Protein AF-A0A2V9YA46-F1 (afdb_monomer_lite)

Secondary structure (DSSP, 8-state):
------TTHHHHHHHHHHHHHTPPP----PPPP-----GGGG-----EEEEBTTSSEEEE-SPEEEEE-TTS-EEEEEESBTTS-SEEEBP-

pLDDT: mean 74.35, std 17.45, range [37.41, 95.0]

Sequence (92 aa):
RTVGASEQETMKVLTLALLFSLNVGTLTPQKPLRQPTSQLSKRSKGGRWYFAASGHAVYCYGPVMTVPGANGELQKVATFCRDGSAVVPLKD

Foldseek 3Di:
DDDDDDPPVVVVVVVVVVVVVPPDPPPDPDDPDPQPPDVPVPDPPDWDWFQFPVGDIWTARADWDWDQDPVRDTWIWGAHIPVSDRITTGDD

Structure (mmCIF, N/CA/C/O backbone):
data_AF-A0A2V9YA46-F1
#
_entry.id   AF-A0A2V9YA46-F1
#
loop_
_atom_site.group_PDB
_atom_site.id
_atom_site.type_symbol
_atom_site.label_atom_id
_atom_site.label_alt_id
_atom_site.label_comp_id
_atom_site.label_asym_id
_atom_site.label_entity_id
_atom_site.label_seq_id
_atom_site.pdbx_PDB_ins_code
_atom_site.Cartn_x
_atom_site.Cartn_y
_atom_site.Cartn_z
_atom_site.occupancy
_atom_site.B_iso_or_equiv
_atom_site.auth_seq_id
_atom_site.auth_comp_id
_atom_site.auth_asym_id
_atom_site.auth_atom_id
_atom_site.pdbx_PDB_model_num
ATOM 1 N N . ARG A 1 1 ? -1.443 -16.408 -77.234 1.00 38.19 1 ARG A N 1
ATOM 2 C CA . ARG A 1 1 ? -0.472 -17.379 -76.677 1.00 38.19 1 ARG A CA 1
ATOM 3 C C . ARG A 1 1 ? -0.851 -17.632 -75.230 1.00 38.19 1 ARG A C 1
ATOM 5 O O . ARG A 1 1 ? -0.645 -16.767 -74.396 1.00 38.19 1 ARG A O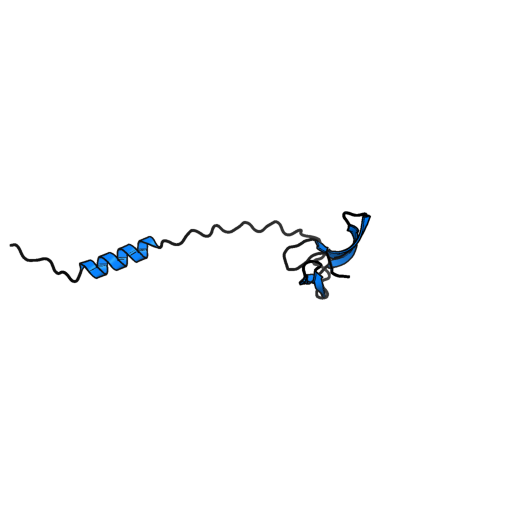 1
ATOM 12 N N . THR A 1 2 ? -1.476 -18.772 -74.978 1.00 51.78 2 THR A N 1
ATOM 13 C CA . THR A 1 2 ? -1.563 -19.421 -73.668 1.00 51.78 2 THR A CA 1
ATOM 14 C C . THR A 1 2 ? -0.193 -19.993 -73.319 1.00 51.78 2 THR A C 1
ATOM 16 O O . THR A 1 2 ? 0.332 -20.695 -74.171 1.00 51.78 2 THR A O 1
ATOM 19 N N . VAL A 1 3 ? 0.356 -19.686 -72.142 1.00 47.41 3 VAL A N 1
ATOM 20 C CA . VAL A 1 3 ? 1.234 -20.487 -71.245 1.00 47.41 3 VAL A CA 1
ATOM 21 C C . VAL A 1 3 ? 1.500 -19.532 -70.067 1.00 47.41 3 VAL A C 1
ATOM 23 O O . VAL A 1 3 ? 1.869 -18.392 -70.310 1.00 47.41 3 VAL A O 1
ATOM 26 N N . GLY A 1 4 ? 1.324 -19.831 -68.789 1.00 37.41 4 GLY A N 1
ATOM 27 C CA . GLY A 1 4 ? 1.053 -21.057 -68.056 1.00 37.41 4 GLY A CA 1
ATOM 28 C C . GLY A 1 4 ? 1.340 -20.704 -66.593 1.00 37.41 4 GLY A C 1
ATOM 29 O O . GLY A 1 4 ? 2.322 -20.017 -66.312 1.00 37.41 4 GLY A O 1
ATOM 30 N N . ALA A 1 5 ? 0.438 -21.077 -65.691 1.00 50.12 5 ALA A N 1
ATOM 31 C CA . ALA A 1 5 ? 0.578 -20.845 -64.261 1.00 50.12 5 ALA A CA 1
ATOM 32 C C . ALA A 1 5 ? 1.897 -21.449 -63.745 1.00 50.12 5 ALA A C 1
ATOM 34 O O . ALA A 1 5 ? 2.162 -22.630 -63.963 1.00 50.12 5 ALA A O 1
ATOM 35 N N . SER A 1 6 ? 2.714 -20.637 -63.070 1.00 47.03 6 SER A N 1
ATOM 36 C CA . SER A 1 6 ? 3.866 -21.107 -62.299 1.00 47.03 6 SER A CA 1
ATOM 37 C C . SER A 1 6 ? 3.446 -21.204 -60.834 1.00 47.03 6 SER A C 1
ATOM 39 O O . SER A 1 6 ? 3.333 -20.207 -60.123 1.00 47.03 6 SER A O 1
ATOM 41 N N . GLU A 1 7 ? 3.177 -22.431 -60.401 1.00 54.25 7 GLU A N 1
ATOM 42 C CA . GLU A 1 7 ? 2.619 -22.823 -59.098 1.00 54.25 7 GLU A CA 1
ATOM 43 C C . GLU A 1 7 ? 3.545 -22.540 -57.889 1.00 54.25 7 GLU A C 1
ATOM 45 O O . GLU A 1 7 ? 3.226 -22.879 -56.754 1.00 54.25 7 GLU A O 1
ATOM 50 N N . GLN A 1 8 ? 4.694 -21.886 -58.095 1.00 48.66 8 GLN A N 1
ATOM 51 C CA . GLN A 1 8 ? 5.628 -21.512 -57.023 1.00 48.66 8 GLN A CA 1
ATOM 52 C C . GLN A 1 8 ? 5.524 -20.056 -56.556 1.00 48.66 8 GLN A C 1
ATOM 54 O O . GLN A 1 8 ? 6.051 -19.711 -55.494 1.00 48.66 8 GLN A O 1
ATOM 59 N N . GLU A 1 9 ? 4.870 -19.185 -57.323 1.00 52.50 9 GLU A N 1
ATOM 60 C CA . GLU A 1 9 ? 4.756 -17.765 -56.972 1.00 52.50 9 GLU A CA 1
ATOM 61 C C . GLU A 1 9 ? 3.651 -17.530 -55.927 1.00 52.50 9 GLU A C 1
ATOM 63 O O . GLU A 1 9 ? 3.775 -16.694 -55.031 1.00 52.50 9 GLU A O 1
ATOM 68 N N . THR A 1 10 ? 2.614 -18.366 -55.962 1.00 55.41 10 THR A N 1
ATOM 69 C CA . THR A 1 10 ? 1.424 -18.313 -55.104 1.00 55.41 10 THR A CA 1
ATOM 70 C C . THR A 1 10 ? 1.721 -18.539 -53.620 1.00 55.41 10 THR A C 1
ATOM 72 O O . THR A 1 10 ? 1.131 -17.859 -52.783 1.00 55.41 10 THR A O 1
ATOM 75 N N . MET A 1 11 ? 2.668 -19.418 -53.260 1.00 59.09 11 MET A N 1
ATOM 76 C CA . MET A 1 11 ? 3.029 -19.657 -51.847 1.00 59.09 11 MET A CA 1
ATOM 77 C C . MET A 1 11 ? 3.687 -18.436 -51.187 1.00 59.09 11 MET A C 1
ATOM 79 O O . MET A 1 11 ? 3.442 -18.144 -50.013 1.00 59.09 11 MET A O 1
ATOM 83 N N . LYS A 1 12 ? 4.520 -17.711 -51.944 1.00 57.31 12 LYS A N 1
ATOM 84 C CA . LYS A 1 12 ? 5.249 -16.525 -51.462 1.00 57.31 12 LYS A CA 1
ATOM 85 C C . LYS A 1 12 ? 4.316 -15.328 -51.305 1.00 57.31 12 LYS A C 1
ATOM 87 O O . LYS A 1 12 ? 4.441 -14.559 -50.358 1.00 57.31 12 LYS A O 1
ATOM 92 N N . VAL A 1 13 ? 3.336 -15.215 -52.199 1.00 63.81 13 VAL A N 1
ATOM 93 C CA . VAL A 1 13 ? 2.293 -14.188 -52.114 1.00 63.81 13 VAL A CA 1
ATOM 94 C C . VAL A 1 13 ? 1.381 -14.432 -50.907 1.00 63.81 13 VAL A C 1
ATOM 96 O O . VAL A 1 13 ? 1.075 -13.489 -50.177 1.00 63.81 13 VAL A O 1
ATOM 99 N N . LEU A 1 14 ? 1.013 -15.689 -50.627 1.00 64.12 14 LEU A N 1
ATOM 100 C CA . LEU A 1 14 ? 0.179 -16.026 -49.467 1.00 64.12 14 LEU A CA 1
ATOM 101 C C . LEU A 1 14 ? 0.877 -15.723 -48.134 1.00 64.12 14 LEU A C 1
ATOM 103 O O . LEU A 1 14 ? 0.268 -15.175 -47.218 1.00 64.12 14 LEU A O 1
ATOM 107 N N . THR A 1 15 ? 2.167 -16.044 -48.033 1.00 66.62 15 THR A N 1
ATOM 108 C CA . THR A 1 15 ? 2.964 -15.774 -46.825 1.00 66.62 15 THR A CA 1
ATOM 109 C C . THR A 1 15 ? 3.163 -14.277 -46.585 1.00 66.62 15 THR A C 1
ATOM 111 O O . THR A 1 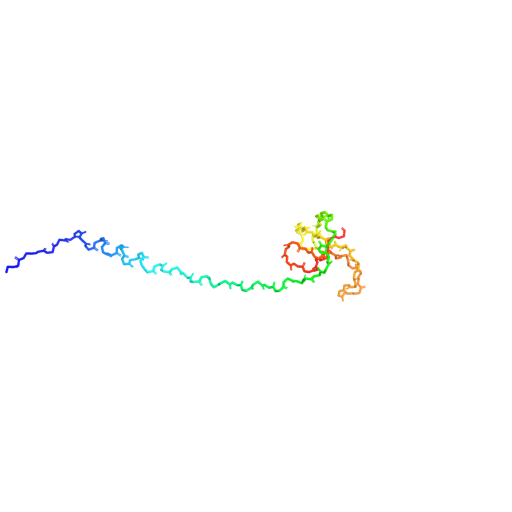15 ? 3.097 -13.834 -45.438 1.00 66.62 15 THR A O 1
ATOM 114 N N . LEU A 1 16 ? 3.313 -13.476 -47.645 1.00 66.38 16 LEU A N 1
ATOM 115 C CA . LEU A 1 16 ? 3.395 -12.019 -47.525 1.00 66.38 16 LEU A CA 1
ATOM 116 C C . LEU A 1 16 ? 2.059 -11.394 -47.078 1.00 66.38 16 LEU A C 1
ATOM 118 O O . LEU A 1 16 ? 2.052 -10.503 -46.229 1.00 66.38 16 LEU A O 1
ATOM 122 N N . ALA A 1 17 ? 0.927 -11.898 -47.584 1.00 66.75 17 ALA A N 1
ATOM 123 C CA . ALA A 1 17 ? -0.406 -11.459 -47.162 1.00 66.75 17 ALA A CA 1
ATOM 124 C C . ALA A 1 17 ? -0.696 -11.791 -45.684 1.00 66.75 17 ALA A C 1
ATOM 126 O O . ALA A 1 17 ? -1.277 -10.975 -44.963 1.00 66.75 17 ALA A O 1
ATOM 127 N N . LEU A 1 18 ? -0.237 -12.951 -45.197 1.00 68.88 18 LEU A N 1
ATOM 128 C CA . LEU A 1 18 ? -0.362 -13.317 -43.782 1.00 68.88 18 LEU A CA 1
ATOM 129 C C . LEU A 1 18 ? 0.427 -12.371 -42.868 1.00 68.88 18 LEU A C 1
ATOM 131 O O . LEU A 1 18 ? -0.111 -11.931 -41.856 1.00 68.88 18 LEU A O 1
ATOM 135 N N . LEU A 1 19 ? 1.657 -12.000 -43.231 1.00 65.44 19 LEU A N 1
ATOM 136 C CA . LEU A 1 19 ? 2.488 -11.098 -42.420 1.00 65.44 19 LEU A CA 1
ATOM 137 C C . LEU A 1 19 ? 1.875 -9.693 -42.275 1.00 65.44 19 LEU A C 1
ATOM 139 O O . LEU A 1 19 ? 1.954 -9.104 -41.200 1.00 65.44 19 LEU A O 1
ATOM 143 N N . PHE A 1 20 ? 1.197 -9.183 -43.309 1.00 63.38 20 PHE A N 1
ATOM 144 C CA . PHE A 1 20 ? 0.470 -7.906 -43.234 1.00 63.38 20 PHE A CA 1
ATOM 145 C C . PHE A 1 20 ? -0.824 -7.973 -42.409 1.00 63.38 20 PHE A C 1
ATOM 147 O O . PHE A 1 20 ? -1.304 -6.941 -41.937 1.00 63.38 20 PHE A O 1
ATOM 154 N N . SER A 1 21 ? -1.368 -9.172 -42.189 1.00 62.31 21 SER A N 1
ATOM 155 C CA . SER A 1 21 ? -2.563 -9.386 -41.363 1.00 62.31 21 SER A CA 1
ATOM 156 C C . SER A 1 21 ? -2.269 -9.299 -39.856 1.00 62.31 21 SER A C 1
ATOM 158 O O . SER A 1 21 ? -3.190 -9.127 -39.064 1.00 62.31 21 SER A O 1
ATOM 160 N N . LEU A 1 22 ? -0.994 -9.369 -39.445 1.00 64.25 22 LEU A N 1
ATOM 161 C CA . LEU A 1 22 ? -0.541 -9.244 -38.050 1.00 64.25 22 LEU A CA 1
ATOM 162 C C . LEU A 1 22 ? -0.296 -7.787 -37.615 1.00 64.25 22 LEU A C 1
ATOM 164 O O . LEU A 1 22 ? 0.447 -7.547 -36.663 1.00 64.25 22 LEU A O 1
ATOM 168 N N . ASN A 1 23 ? -0.894 -6.813 -38.313 1.00 61.56 23 ASN A N 1
ATOM 169 C CA . ASN A 1 23 ? -0.671 -5.397 -38.047 1.00 61.56 23 ASN A CA 1
ATOM 170 C C . ASN A 1 23 ? -0.922 -5.080 -36.565 1.00 61.56 23 ASN A C 1
ATOM 172 O O . ASN A 1 23 ? -1.986 -5.340 -36.000 1.00 61.56 23 ASN A O 1
ATOM 176 N N . VAL A 1 24 ? 0.149 -4.610 -35.942 1.00 62.69 24 VAL A N 1
ATOM 177 C CA . VAL A 1 24 ? 0.383 -4.614 -34.507 1.00 62.69 24 VAL A CA 1
ATOM 178 C C . VAL A 1 24 ? -0.606 -3.663 -33.855 1.00 62.69 24 VAL A C 1
ATOM 180 O O . VAL A 1 24 ? -0.667 -2.486 -34.211 1.00 62.69 24 VAL A O 1
ATOM 183 N N . GLY A 1 25 ? -1.387 -4.182 -32.905 1.00 57.12 25 GLY A N 1
ATOM 184 C CA . GLY A 1 25 ? -2.320 -3.388 -32.117 1.00 57.12 25 GLY A CA 1
ATOM 185 C C . GLY A 1 25 ? -1.627 -2.134 -31.594 1.00 57.12 25 GLY A C 1
ATOM 186 O O . GLY A 1 25 ? -0.595 -2.208 -30.925 1.00 57.12 25 GLY A O 1
ATOM 187 N N . THR A 1 26 ? -2.173 -0.974 -31.944 1.00 60.44 26 THR A N 1
ATOM 188 C CA . THR A 1 26 ? -1.668 0.321 -31.504 1.00 60.44 26 THR A CA 1
ATOM 189 C C . THR A 1 26 ? -1.734 0.382 -29.983 1.00 60.44 26 THR A C 1
ATOM 191 O O . THR A 1 26 ? -2.808 0.557 -29.404 1.00 60.44 26 THR A O 1
ATOM 194 N N . LEU A 1 27 ? -0.580 0.232 -29.334 1.00 60.75 27 LEU A N 1
ATOM 195 C CA . LEU A 1 27 ? -0.406 0.497 -27.913 1.00 60.75 27 LEU A CA 1
ATOM 196 C C . LEU A 1 27 ? -0.557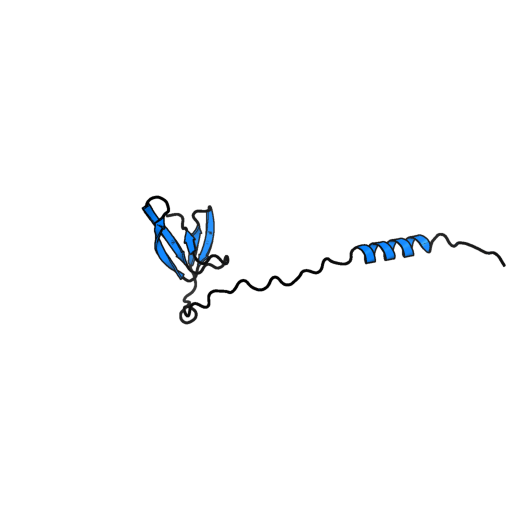 2.004 -27.711 1.00 60.75 27 LEU A C 1
ATOM 198 O O . LEU A 1 27 ? 0.390 2.774 -27.861 1.00 60.75 27 LEU A O 1
ATOM 202 N N . THR A 1 28 ? -1.780 2.441 -27.420 1.00 64.31 28 THR A N 1
ATOM 203 C CA . THR A 1 28 ? -2.038 3.812 -26.989 1.00 64.31 28 THR A CA 1
ATOM 204 C C . THR A 1 28 ? -1.183 4.092 -25.752 1.00 64.31 28 THR A C 1
ATOM 206 O O . THR A 1 28 ? -1.280 3.323 -24.788 1.00 64.31 28 THR A O 1
ATOM 209 N N . PRO A 1 29 ? -0.372 5.164 -25.725 1.00 62.28 29 PRO A N 1
ATOM 210 C CA . PRO A 1 29 ? 0.358 5.538 -24.526 1.00 62.28 29 PRO A CA 1
ATOM 211 C C . PRO A 1 29 ? -0.652 5.807 -23.412 1.00 62.28 29 PRO A C 1
ATOM 213 O O . PRO A 1 29 ? -1.424 6.768 -23.479 1.00 62.28 29 PRO A O 1
ATOM 216 N N . GLN A 1 30 ? -0.684 4.945 -22.395 1.00 63.59 30 GLN A N 1
ATOM 217 C CA . GLN A 1 30 ? -1.445 5.239 -21.192 1.00 63.59 30 GLN A CA 1
ATOM 218 C C . GLN A 1 30 ? -0.871 6.524 -20.596 1.00 63.59 30 GLN A C 1
ATOM 220 O O . GLN A 1 30 ? 0.313 6.615 -20.269 1.00 63.59 30 GLN A O 1
ATOM 225 N N . LYS A 1 31 ? -1.715 7.555 -20.528 1.00 65.50 31 LYS A N 1
ATOM 226 C CA . LYS A 1 31 ? -1.385 8.849 -19.936 1.00 65.50 31 LYS A CA 1
ATOM 227 C C . LYS A 1 31 ? -0.859 8.596 -18.515 1.00 65.50 31 LYS A C 1
ATOM 229 O O . LYS A 1 31 ? -1.571 7.940 -17.754 1.00 65.50 31 LYS A O 1
ATOM 234 N N . PRO A 1 32 ? 0.338 9.088 -18.140 1.00 63.16 32 PRO A N 1
ATOM 235 C CA . PRO A 1 32 ? 0.870 8.859 -16.805 1.00 63.16 32 PRO A CA 1
ATOM 236 C C . PRO A 1 32 ? -0.136 9.343 -15.764 1.00 63.16 32 PRO A C 1
ATOM 238 O O . PRO A 1 32 ? -0.551 10.508 -15.781 1.00 63.16 32 PRO A O 1
ATOM 241 N N . LEU A 1 33 ? -0.554 8.428 -14.889 1.00 65.69 33 LEU A N 1
ATOM 242 C CA . LEU A 1 33 ? -1.355 8.741 -13.717 1.00 65.69 33 LEU A CA 1
ATOM 243 C C . LEU A 1 33 ? -0.608 9.845 -12.960 1.00 65.69 33 LEU A C 1
ATOM 245 O O . LEU A 1 33 ? 0.580 9.697 -12.673 1.00 65.69 33 LEU A O 1
ATOM 249 N N . ARG A 1 34 ? -1.268 10.989 -12.743 1.00 58.94 34 ARG A N 1
ATOM 250 C CA . ARG A 1 34 ? -0.687 12.186 -12.119 1.00 58.94 34 ARG A CA 1
ATOM 251 C C . ARG A 1 34 ? 0.051 11.785 -10.842 1.00 58.94 34 ARG A C 1
ATOM 253 O O . ARG A 1 34 ? -0.577 11.509 -9.826 1.00 58.94 34 ARG A O 1
ATOM 260 N N . GLN A 1 35 ? 1.379 11.756 -10.911 1.00 57.19 35 GLN A N 1
ATOM 261 C CA . GLN A 1 35 ? 2.211 11.492 -9.751 1.00 57.19 35 GLN A CA 1
ATOM 262 C C . GLN A 1 35 ? 2.016 12.660 -8.781 1.00 57.19 35 GLN A C 1
ATOM 264 O O . GLN A 1 35 ? 2.193 13.811 -9.196 1.00 57.19 35 GLN A O 1
ATOM 269 N N . PRO A 1 36 ? 1.613 12.416 -7.523 1.00 57.84 36 PRO A N 1
ATOM 270 C CA . PRO A 1 36 ? 1.478 13.486 -6.554 1.00 57.84 36 PRO A CA 1
ATOM 271 C C . PRO A 1 36 ? 2.853 14.129 -6.367 1.00 57.84 36 PRO A C 1
ATOM 273 O O . PRO A 1 36 ? 3.761 13.547 -5.771 1.00 57.84 36 PRO A O 1
ATOM 276 N N . THR A 1 37 ? 3.025 15.337 -6.904 1.00 53.75 37 THR A N 1
ATOM 277 C CA . THR A 1 37 ? 4.194 16.186 -6.670 1.00 53.75 37 THR A CA 1
ATOM 278 C C . THR A 1 37 ? 4.122 16.715 -5.246 1.00 53.75 37 THR A C 1
ATOM 280 O O . THR A 1 37 ? 3.808 17.877 -5.006 1.00 53.75 37 THR A O 1
ATOM 283 N N . SER A 1 38 ? 4.375 15.840 -4.275 1.00 53.56 38 SER A N 1
ATOM 284 C CA . SER A 1 38 ? 4.724 16.283 -2.934 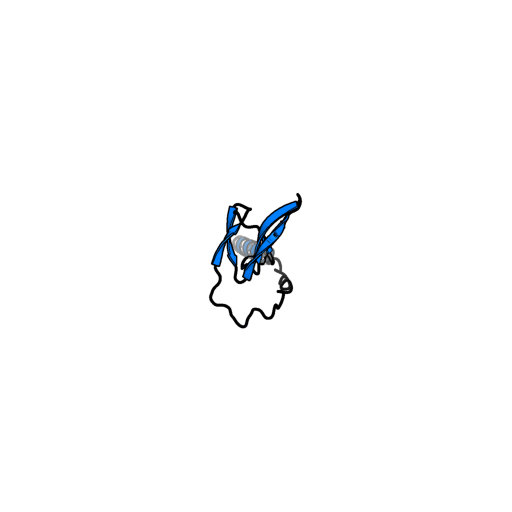1.00 53.56 38 SER A CA 1
ATOM 285 C C . SER A 1 38 ? 6.116 16.909 -3.013 1.00 53.56 38 SER A C 1
ATOM 287 O O . SER A 1 38 ? 7.036 16.344 -3.608 1.00 53.56 38 SER A O 1
ATOM 289 N N . GLN A 1 39 ? 6.298 18.083 -2.414 1.00 51.62 39 GLN A N 1
ATOM 290 C CA . GLN A 1 39 ? 7.601 18.745 -2.282 1.00 51.62 39 GLN A CA 1
ATOM 291 C C . GLN A 1 39 ? 8.572 17.984 -1.346 1.00 51.62 39 GLN A C 1
ATOM 293 O O . GLN A 1 39 ? 9.491 18.564 -0.775 1.00 51.62 39 GLN A O 1
ATOM 298 N N . LEU A 1 40 ? 8.403 16.665 -1.203 1.00 53.69 40 LEU A N 1
ATOM 299 C CA . LEU A 1 40 ? 9.303 15.761 -0.493 1.00 53.69 40 LEU A CA 1
ATOM 300 C C . LEU A 1 40 ? 10.537 15.376 -1.334 1.00 53.69 40 LEU A C 1
ATOM 302 O O . LEU A 1 40 ? 11.362 14.578 -0.899 1.00 53.69 40 LEU A O 1
ATOM 306 N N . SER A 1 41 ? 10.700 15.944 -2.534 1.00 49.78 41 SER A N 1
ATOM 307 C CA . SER A 1 41 ? 11.842 15.685 -3.422 1.00 49.78 41 SER A CA 1
ATOM 308 C C . SER A 1 41 ? 13.157 16.317 -2.953 1.00 49.78 41 SER A C 1
ATOM 310 O O . SER A 1 41 ? 14.215 15.977 -3.477 1.00 49.78 41 SER A O 1
ATOM 312 N N . LYS A 1 42 ? 13.139 17.213 -1.955 1.00 50.31 42 LYS A N 1
ATOM 313 C CA . LYS A 1 42 ? 14.356 17.908 -1.498 1.00 50.31 42 LYS A CA 1
ATOM 314 C C . LYS A 1 42 ? 15.164 17.176 -0.422 1.00 50.31 42 LYS A C 1
ATOM 316 O O . LYS A 1 42 ? 16.222 17.673 -0.039 1.00 50.31 42 LYS A O 1
ATOM 321 N N . ARG A 1 43 ? 14.733 15.999 0.059 1.00 53.50 43 ARG A N 1
ATOM 322 C CA . ARG A 1 43 ? 15.526 15.230 1.037 1.00 53.50 43 ARG A CA 1
ATOM 323 C C . ARG A 1 43 ? 15.357 13.712 0.957 1.00 53.50 43 ARG A C 1
ATOM 325 O O . ARG A 1 43 ? 15.127 13.077 1.979 1.00 53.50 43 ARG A O 1
ATOM 332 N N . SER A 1 44 ? 15.544 13.088 -0.206 1.00 55.66 44 SER A N 1
ATOM 333 C CA . SER A 1 44 ? 15.712 11.629 -0.224 1.00 55.66 44 SER A CA 1
ATOM 334 C C . SER A 1 44 ? 17.158 11.252 0.133 1.00 55.66 44 SER A C 1
ATOM 336 O O . SER A 1 44 ? 17.982 10.954 -0.730 1.00 55.66 44 SER A O 1
ATOM 338 N N . LYS A 1 45 ? 17.457 11.191 1.437 1.00 64.44 45 LYS A N 1
ATOM 339 C CA . LYS A 1 45 ? 18.225 10.026 1.912 1.00 64.44 45 LYS A CA 1
ATOM 340 C C . LYS A 1 45 ? 17.408 8.801 1.466 1.00 64.44 45 LYS A C 1
ATOM 342 O O . LYS A 1 45 ? 16.186 8.879 1.535 1.00 64.44 45 LYS A O 1
ATOM 347 N N . GLY A 1 46 ? 18.037 7.769 0.904 1.00 79.44 46 GLY A N 1
ATOM 348 C CA . GLY A 1 46 ? 17.342 6.671 0.210 1.00 79.44 46 GLY A CA 1
ATOM 349 C C . GLY A 1 46 ? 16.114 6.102 0.945 1.00 79.44 46 GLY A C 1
ATOM 350 O O . GLY A 1 46 ? 15.989 6.214 2.162 1.00 79.44 46 GLY A O 1
ATOM 351 N N . GLY A 1 47 ? 15.201 5.487 0.196 1.00 87.88 47 GLY A N 1
ATOM 352 C CA . GLY A 1 47 ? 14.050 4.778 0.758 1.00 87.88 47 GLY A CA 1
ATOM 353 C C . GLY A 1 47 ? 14.437 3.513 1.533 1.00 87.88 47 GLY A C 1
ATOM 354 O O . GLY A 1 47 ? 15.599 3.095 1.553 1.00 87.88 47 GLY A O 1
ATOM 355 N N . ARG A 1 48 ? 13.442 2.890 2.163 1.00 91.94 48 ARG A N 1
ATOM 356 C CA . ARG A 1 48 ? 13.581 1.646 2.933 1.00 91.94 48 ARG A CA 1
ATOM 357 C C . ARG A 1 48 ? 12.683 0.559 2.353 1.00 91.94 48 ARG A C 1
ATOM 359 O O . ARG A 1 48 ? 11.627 0.857 1.796 1.00 91.94 48 ARG A O 1
ATOM 366 N N . TRP A 1 49 ? 13.119 -0.689 2.492 1.00 93.69 49 TRP A N 1
ATOM 367 C CA . TRP A 1 49 ? 12.295 -1.859 2.203 1.00 93.69 49 TRP A CA 1
ATOM 368 C C . TRP A 1 49 ? 11.381 -2.152 3.389 1.00 93.69 49 TRP A C 1
ATOM 370 O O . TRP A 1 49 ? 11.828 -2.128 4.535 1.00 93.69 49 TRP A O 1
ATOM 380 N N . TYR A 1 50 ? 10.119 -2.445 3.101 1.00 93.75 50 TYR A N 1
ATOM 381 C CA . TYR A 1 50 ? 9.121 -2.860 4.076 1.00 93.75 50 TYR A CA 1
ATOM 382 C C . TYR A 1 50 ? 8.388 -4.095 3.575 1.00 93.75 50 TYR A C 1
ATOM 384 O O . TYR A 1 50 ? 8.314 -4.334 2.371 1.00 93.75 50 TYR A O 1
ATOM 392 N N . PHE A 1 51 ? 7.816 -4.860 4.497 1.00 95.00 51 PHE A N 1
ATOM 393 C CA . PHE A 1 51 ? 6.940 -5.970 4.157 1.00 95.00 51 PHE A CA 1
ATOM 394 C C . PHE A 1 51 ? 5.492 -5.481 4.185 1.00 95.00 51 PHE A C 1
ATOM 396 O O . PHE A 1 51 ? 4.995 -5.057 5.228 1.00 95.00 51 PHE A O 1
ATOM 403 N N . ALA A 1 52 ? 4.825 -5.482 3.035 1.00 94.81 52 ALA A N 1
ATOM 404 C CA . ALA A 1 52 ? 3.430 -5.082 2.941 1.00 94.81 52 ALA A CA 1
ATOM 405 C C . ALA A 1 52 ? 2.529 -6.115 3.634 1.00 94.81 52 ALA A C 1
ATOM 407 O O . ALA A 1 52 ? 2.823 -7.312 3.639 1.00 94.81 52 ALA A O 1
ATOM 408 N N . ALA A 1 53 ? 1.383 -5.673 4.150 1.00 94.12 53 ALA A N 1
ATOM 409 C CA . ALA A 1 53 ? 0.373 -6.561 4.726 1.00 94.12 53 ALA A CA 1
ATOM 410 C C . ALA A 1 53 ? -0.138 -7.605 3.710 1.00 94.12 53 ALA A C 1
ATOM 412 O O . ALA A 1 53 ? -0.545 -8.697 4.097 1.00 94.12 53 ALA A O 1
ATOM 413 N N . SER A 1 54 ? -0.050 -7.300 2.410 1.00 92.81 54 SER A N 1
ATOM 414 C CA . SER A 1 54 ? -0.363 -8.221 1.310 1.00 92.81 54 SER A CA 1
ATOM 415 C C . SER A 1 54 ? 0.707 -9.291 1.048 1.00 92.81 54 SER A C 1
ATOM 417 O O . SER A 1 54 ? 0.485 -10.165 0.217 1.00 92.81 54 SER A O 1
ATOM 419 N N . GLY A 1 55 ? 1.851 -9.253 1.740 1.00 94.94 55 GLY A N 1
ATOM 420 C CA . GLY A 1 55 ? 2.852 -10.323 1.702 1.00 94.94 55 GLY A CA 1
ATOM 421 C C . GLY A 1 55 ? 4.013 -10.128 0.724 1.00 94.94 55 GLY A C 1
ATOM 422 O O . GLY A 1 55 ? 4.738 -11.084 0.466 1.00 94.94 55 GLY A O 1
ATOM 423 N N . HIS A 1 56 ? 4.215 -8.925 0.181 1.00 93.62 56 HIS A N 1
ATOM 424 C CA . HIS A 1 56 ? 5.345 -8.624 -0.706 1.00 93.62 56 HIS A CA 1
ATOM 425 C C . HIS A 1 56 ? 6.248 -7.525 -0.137 1.00 93.62 56 HIS A C 1
ATOM 427 O O . HIS A 1 56 ? 5.833 -6.725 0.702 1.00 93.62 56 HIS A O 1
ATOM 433 N N . ALA A 1 57 ? 7.498 -7.478 -0.601 1.00 94.12 57 ALA A N 1
ATOM 434 C CA . ALA A 1 57 ? 8.435 -6.424 -0.231 1.00 94.12 57 ALA A CA 1
ATOM 435 C C . ALA A 1 57 ? 8.201 -5.165 -1.079 1.00 94.12 57 ALA A C 1
ATOM 437 O O . ALA A 1 57 ? 8.187 -5.232 -2.308 1.00 94.12 57 ALA A O 1
ATOM 438 N N . VAL A 1 58 ? 8.069 -4.013 -0.424 1.00 93.50 58 VAL A N 1
ATOM 439 C CA . VAL A 1 58 ? 7.850 -2.713 -1.064 1.00 93.50 58 VAL A CA 1
ATOM 440 C C . VAL A 1 58 ? 8.946 -1.729 -0.665 1.00 93.50 58 VAL A C 1
ATOM 442 O O . VAL A 1 58 ? 9.346 -1.652 0.496 1.00 93.50 58 VAL A O 1
ATOM 445 N N . TYR A 1 59 ? 9.454 -0.968 -1.632 1.00 93.44 59 TYR A N 1
ATOM 446 C CA . TYR A 1 59 ? 10.429 0.090 -1.381 1.00 93.44 59 TYR A CA 1
ATOM 447 C C . TYR A 1 59 ? 9.718 1.439 -1.278 1.00 93.44 59 TYR A C 1
ATOM 449 O O . TYR A 1 59 ? 9.116 1.884 -2.256 1.00 93.44 59 TYR A O 1
ATOM 457 N N . CYS A 1 60 ? 9.794 2.102 -0.122 1.00 93.00 60 CYS A N 1
ATOM 458 C CA . CYS A 1 60 ? 9.128 3.389 0.097 1.00 93.00 60 CYS A CA 1
ATOM 459 C C . CYS A 1 60 ? 10.091 4.476 0.569 1.00 93.00 60 CYS A C 1
ATOM 461 O O . CYS A 1 60 ? 11.037 4.224 1.319 1.00 93.00 60 CYS A O 1
ATOM 463 N N . TYR A 1 61 ? 9.831 5.700 0.119 1.00 90.44 61 TYR A N 1
ATOM 464 C CA . TYR A 1 61 ? 10.648 6.884 0.387 1.00 90.44 61 TYR A CA 1
ATOM 465 C C . TYR A 1 61 ? 10.116 7.717 1.554 1.00 90.44 61 TYR A C 1
ATOM 467 O O . TYR A 1 61 ? 10.856 8.502 2.143 1.00 90.44 61 TYR A O 1
ATOM 475 N N . GLY A 1 62 ? 8.828 7.574 1.864 1.00 88.81 62 GLY A N 1
ATOM 476 C CA . GLY A 1 62 ? 8.156 8.331 2.903 1.00 88.81 62 GLY A CA 1
ATOM 477 C C . GLY A 1 62 ? 8.340 7.779 4.313 1.00 88.81 62 GLY A C 1
ATOM 478 O O . GLY A 1 62 ? 8.864 6.675 4.513 1.00 88.81 62 GLY A O 1
ATOM 479 N N . PRO A 1 63 ? 7.883 8.542 5.319 1.00 90.69 63 PRO A N 1
ATOM 480 C CA . PRO A 1 63 ? 7.777 8.050 6.683 1.00 90.69 63 PRO A CA 1
ATOM 481 C C . PRO A 1 63 ? 6.782 6.886 6.788 1.00 90.69 63 PRO A C 1
ATOM 483 O O . PRO A 1 63 ? 5.882 6.722 5.956 1.00 90.69 63 PRO A O 1
ATOM 486 N N . VAL A 1 64 ? 6.942 6.111 7.861 1.00 92.44 64 VAL A N 1
ATOM 487 C CA . VAL A 1 64 ? 5.916 5.182 8.343 1.00 92.44 64 VAL A CA 1
ATOM 488 C C . VAL A 1 64 ? 5.066 5.934 9.354 1.00 92.44 64 VAL A C 1
ATOM 490 O O . VAL A 1 64 ? 5.614 6.585 10.243 1.00 92.44 64 VAL A O 1
ATOM 493 N N . MET A 1 65 ? 3.750 5.859 9.210 1.00 92.75 65 MET A N 1
ATOM 494 C CA . MET A 1 65 ? 2.796 6.467 10.131 1.00 92.75 65 MET A CA 1
ATOM 495 C C . MET A 1 65 ? 1.846 5.407 10.672 1.00 92.75 65 MET A C 1
ATOM 497 O O . MET A 1 65 ? 1.637 4.378 10.037 1.00 92.75 65 MET A O 1
ATOM 501 N N . THR A 1 66 ? 1.266 5.669 11.836 1.00 94.44 66 THR A N 1
ATOM 502 C CA . THR A 1 66 ? 0.192 4.849 12.395 1.00 94.44 66 THR A CA 1
ATOM 503 C C . THR A 1 66 ? -1.129 5.550 12.123 1.00 94.44 66 THR A C 1
ATOM 505 O O . THR A 1 66 ? -1.286 6.718 12.480 1.00 94.44 66 THR A O 1
ATOM 508 N N . VAL A 1 67 ? -2.063 4.859 11.478 1.00 92.25 67 VAL A N 1
ATOM 509 C CA . VAL A 1 67 ? -3.378 5.394 11.107 1.00 92.25 67 VAL A CA 1
ATOM 510 C C . VAL A 1 67 ? -4.494 4.500 11.655 1.00 92.25 67 VAL A C 1
ATOM 512 O O . VAL A 1 67 ? -4.261 3.307 11.856 1.00 92.25 67 VAL A O 1
ATOM 515 N N . PRO A 1 68 ? -5.701 5.036 11.903 1.00 92.31 68 PRO A N 1
ATOM 516 C CA . PRO A 1 68 ? -6.863 4.215 12.226 1.00 92.31 68 PRO A CA 1
ATOM 517 C C . PRO A 1 68 ? -7.237 3.316 11.039 1.00 92.31 68 PRO A C 1
ATOM 519 O O . PRO A 1 68 ? -7.397 3.795 9.916 1.00 92.31 68 PRO A O 1
ATOM 522 N N . GLY A 1 69 ? -7.365 2.019 11.293 1.00 87.12 69 GLY A N 1
ATOM 523 C CA . GLY A 1 69 ? -7.854 1.007 10.365 1.00 87.12 69 GLY A CA 1
ATOM 524 C C . GLY A 1 69 ? -9.380 0.912 10.360 1.00 87.12 69 GLY A C 1
ATOM 525 O O . GLY A 1 69 ? -10.075 1.590 11.119 1.00 87.12 69 GLY A O 1
ATOM 526 N N . ALA A 1 70 ? -9.913 0.033 9.508 1.00 84.44 70 ALA A N 1
ATOM 527 C CA . ALA A 1 70 ? -11.358 -0.112 9.301 1.00 84.44 70 ALA A CA 1
ATOM 528 C C . ALA A 1 70 ? -12.125 -0.514 10.576 1.00 84.44 70 ALA A C 1
ATOM 530 O O . ALA A 1 70 ? -13.264 -0.097 10.764 1.00 84.44 70 ALA A O 1
ATOM 531 N N . ASN A 1 71 ? -11.485 -1.276 11.467 1.00 86.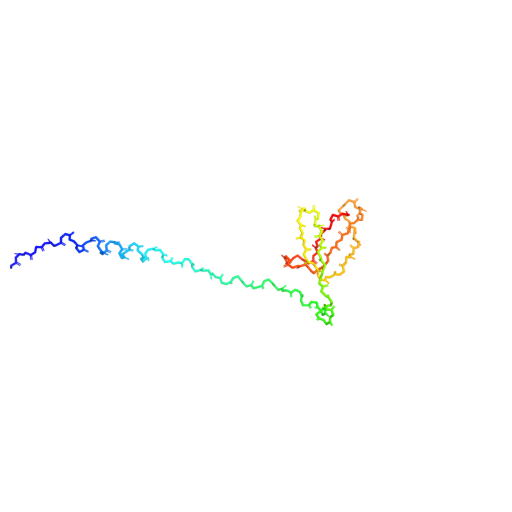06 71 ASN A N 1
ATOM 532 C CA . ASN A 1 71 ? -12.097 -1.800 12.691 1.00 86.06 71 ASN A CA 1
ATOM 533 C C . ASN A 1 71 ? -11.777 -0.952 13.937 1.00 86.06 71 ASN A C 1
ATOM 535 O O . ASN A 1 71 ? -11.977 -1.404 15.061 1.00 86.06 71 ASN A O 1
ATOM 539 N N . GLY A 1 72 ? -11.215 0.250 13.757 1.00 87.12 72 GLY A N 1
ATOM 540 C CA . GLY A 1 72 ? -10.716 1.082 14.858 1.00 87.12 72 GLY A CA 1
ATOM 541 C C . GLY A 1 72 ? -9.359 0.638 15.419 1.00 87.12 72 GLY A C 1
ATOM 542 O O . GLY A 1 72 ? -8.829 1.277 16.325 1.00 87.12 72 GLY A O 1
ATOM 543 N N . GLU A 1 73 ? -8.772 -0.425 14.869 1.00 90.44 73 GLU A N 1
ATOM 544 C CA . GLU A 1 73 ? -7.405 -0.847 15.172 1.00 90.44 73 GLU A CA 1
ATOM 545 C C . GLU A 1 73 ? -6.378 0.131 14.596 1.00 90.44 73 GLU A C 1
ATOM 547 O O . GLU A 1 73 ? -6.625 0.793 13.592 1.00 90.44 73 GLU A O 1
ATOM 552 N N . LEU A 1 74 ? -5.213 0.241 15.226 1.00 92.44 74 LEU A N 1
ATOM 553 C CA . LEU A 1 74 ? -4.132 1.072 14.709 1.00 92.44 74 LEU A CA 1
ATOM 554 C C . LEU A 1 74 ? -3.288 0.263 13.726 1.00 92.44 74 LEU A C 1
ATOM 556 O O . LEU A 1 74 ? -2.794 -0.805 14.070 1.00 92.44 74 LEU A O 1
ATOM 560 N N . GLN A 1 75 ? -3.081 0.801 12.526 1.00 93.75 75 GLN A N 1
ATOM 561 C CA . GLN A 1 75 ? -2.305 0.158 11.472 1.00 93.75 75 GLN A CA 1
ATOM 562 C C . GLN A 1 75 ? -1.085 0.995 11.092 1.00 93.75 75 GLN A C 1
ATOM 564 O O . GLN A 1 75 ? -1.186 2.205 10.876 1.00 93.75 75 GLN A O 1
ATOM 569 N N . LYS A 1 76 ? 0.075 0.347 10.948 1.00 94.62 76 LYS A N 1
ATOM 570 C CA . LYS A 1 76 ? 1.270 0.978 10.375 1.00 94.62 76 LYS A CA 1
ATOM 571 C C . LYS A 1 76 ? 1.175 1.026 8.855 1.00 94.62 76 LYS A C 1
ATOM 573 O O . LYS A 1 76 ? 0.939 0.014 8.199 1.00 94.62 76 LYS A O 1
ATOM 578 N N . VAL A 1 77 ? 1.430 2.196 8.287 1.00 94.38 77 VAL A N 1
ATOM 579 C CA . VAL A 1 77 ? 1.431 2.427 6.842 1.00 94.38 77 VAL A CA 1
ATOM 580 C C . VAL A 1 77 ? 2.716 3.124 6.413 1.00 94.38 77 VAL A C 1
ATOM 582 O O . VAL A 1 77 ? 3.151 4.084 7.048 1.00 94.38 77 VAL A O 1
ATOM 585 N N . ALA A 1 78 ? 3.335 2.664 5.329 1.00 94.62 78 ALA A N 1
ATOM 586 C CA . ALA A 1 78 ? 4.394 3.397 4.644 1.00 94.62 78 ALA A CA 1
ATOM 587 C C . ALA A 1 78 ? 3.785 4.331 3.595 1.00 94.62 78 ALA A C 1
ATOM 589 O O . ALA A 1 78 ? 2.783 4.005 2.962 1.00 94.62 78 ALA A O 1
ATOM 590 N N . THR A 1 79 ? 4.400 5.493 3.400 1.00 92.12 79 THR A N 1
ATOM 591 C CA . THR A 1 79 ? 3.952 6.480 2.409 1.00 92.12 79 THR A CA 1
ATOM 592 C C . THR A 1 79 ? 4.957 6.615 1.271 1.00 92.12 79 THR A C 1
ATOM 594 O O . THR A 1 79 ? 6.150 6.358 1.448 1.00 92.12 79 THR A O 1
ATOM 597 N N . PHE A 1 80 ? 4.479 7.041 0.100 1.00 89.88 80 PHE A N 1
ATOM 598 C CA . PHE A 1 80 ? 5.300 7.292 -1.091 1.00 89.88 80 PHE A CA 1
ATOM 599 C C . PHE A 1 80 ? 6.138 6.067 -1.503 1.00 89.88 80 PHE A C 1
ATOM 601 O O . PHE A 1 80 ? 7.363 6.048 -1.341 1.00 89.88 80 PHE A O 1
ATOM 608 N N . CYS A 1 81 ? 5.477 5.032 -2.021 1.00 91.38 81 CYS A N 1
ATOM 609 C CA . CYS A 1 81 ? 6.097 3.762 -2.394 1.00 91.38 81 CYS A CA 1
ATOM 610 C C . CYS A 1 81 ? 6.372 3.656 -3.908 1.00 91.38 81 CYS A C 1
ATOM 612 O O . CYS A 1 81 ? 5.737 4.322 -4.727 1.00 91.38 81 CYS A O 1
ATOM 614 N N . ARG A 1 82 ? 7.383 2.858 -4.293 1.00 87.88 82 ARG A N 1
ATOM 615 C CA . ARG A 1 82 ? 7.824 2.699 -5.696 1.00 87.88 82 ARG A CA 1
ATOM 616 C C . ARG A 1 82 ? 6.818 1.982 -6.594 1.00 87.88 82 ARG A C 1
ATOM 618 O O . ARG A 1 82 ? 6.904 2.121 -7.807 1.00 87.88 82 ARG A O 1
ATOM 625 N N . ASP A 1 83 ? 5.914 1.219 -5.998 1.00 81.44 83 ASP A N 1
ATOM 626 C CA . ASP A 1 83 ? 4.836 0.467 -6.649 1.00 81.44 83 ASP A CA 1
ATOM 627 C C . ASP A 1 83 ? 3.707 1.369 -7.188 1.00 81.44 83 ASP A C 1
ATOM 629 O O . ASP A 1 83 ? 2.772 0.880 -7.813 1.00 81.44 83 ASP A O 1
ATOM 633 N N . GLY A 1 84 ? 3.794 2.685 -6.968 1.00 76.88 84 GLY A N 1
ATOM 634 C CA . GLY A 1 84 ? 2.769 3.653 -7.359 1.00 76.88 84 GLY A CA 1
ATOM 635 C C . GLY A 1 84 ? 1.694 3.860 -6.292 1.00 76.88 84 GLY A C 1
ATOM 636 O O . GLY A 1 84 ? 0.855 4.750 -6.443 1.00 76.88 84 GLY A O 1
ATOM 637 N N . SER A 1 85 ? 1.745 3.109 -5.190 1.00 79.94 85 SER A N 1
ATOM 638 C CA . SER A 1 85 ? 0.837 3.266 -4.060 1.00 79.94 85 SER A CA 1
ATOM 639 C C . SER A 1 85 ? 1.260 4.462 -3.202 1.00 79.94 85 SER A C 1
ATOM 641 O O . SER A 1 85 ? 2.400 4.568 -2.736 1.00 79.94 85 SER A O 1
ATOM 643 N N . ALA A 1 86 ? 0.328 5.386 -2.956 1.00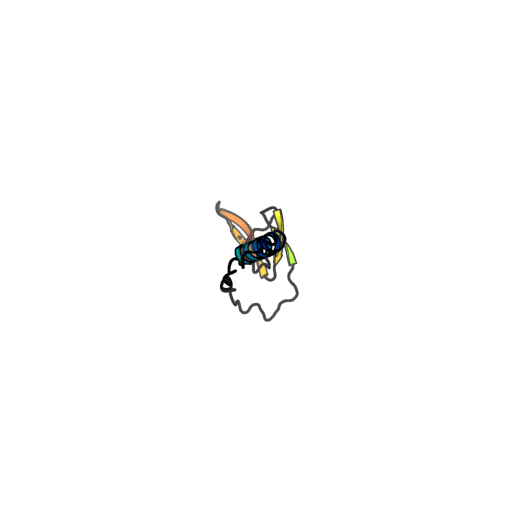 83.56 86 ALA A N 1
ATOM 644 C CA . ALA A 1 86 ? 0.585 6.535 -2.085 1.00 83.56 86 ALA A CA 1
ATOM 645 C C . ALA A 1 86 ? 0.730 6.121 -0.609 1.00 83.56 86 ALA A C 1
ATOM 647 O O . ALA A 1 86 ? 1.506 6.734 0.128 1.00 83.56 86 ALA A O 1
ATOM 648 N N . VAL A 1 87 ? -0.001 5.078 -0.205 1.00 89.44 87 VAL A N 1
ATOM 649 C CA . VAL A 1 87 ? -0.055 4.530 1.152 1.00 89.44 87 VAL A CA 1
ATOM 650 C C . VAL A 1 87 ? -0.069 3.007 1.049 1.00 89.44 87 VAL A C 1
ATOM 652 O O . VAL A 1 87 ? -0.934 2.454 0.374 1.00 89.44 87 VAL A O 1
ATOM 655 N N . VAL A 1 88 ? 0.876 2.337 1.708 1.00 93.44 88 VAL A N 1
ATOM 656 C CA . VAL A 1 88 ? 0.970 0.873 1.743 1.00 93.44 88 VAL A CA 1
ATOM 657 C C . VAL A 1 88 ? 0.870 0.388 3.187 1.00 93.44 88 VAL A C 1
ATOM 659 O O . VAL A 1 88 ? 1.728 0.745 4.000 1.00 93.44 88 VAL A O 1
ATOM 662 N N . PRO A 1 89 ? -0.143 -0.425 3.530 1.00 94.44 89 PRO A N 1
ATOM 663 C CA . PRO A 1 89 ? -0.225 -1.051 4.839 1.00 94.44 89 PRO A CA 1
ATOM 664 C C . PRO A 1 89 ? 0.932 -2.022 5.037 1.00 94.44 89 PRO A C 1
ATOM 666 O O . PRO A 1 89 ? 1.229 -2.841 4.164 1.00 94.44 89 PRO A O 1
ATOM 669 N N . LEU A 1 90 ? 1.581 -1.932 6.190 1.00 94.06 90 LEU A N 1
ATOM 670 C CA . LEU A 1 90 ? 2.696 -2.791 6.548 1.00 94.06 90 LEU A CA 1
ATOM 671 C C . LEU A 1 90 ? 2.213 -3.981 7.367 1.00 94.06 90 LEU A C 1
ATOM 673 O O . LEU A 1 90 ? 1.230 -3.897 8.102 1.00 94.06 90 LEU A O 1
ATOM 677 N N . LYS A 1 91 ? 2.930 -5.092 7.226 1.00 90.81 91 LYS A N 1
ATOM 678 C CA . LYS A 1 91 ? 2.930 -6.161 8.217 1.00 90.81 91 LYS A CA 1
ATOM 679 C C . LYS A 1 91 ? 3.670 -5.626 9.449 1.00 90.81 91 LYS A C 1
ATOM 681 O O . LYS A 1 91 ? 4.739 -5.035 9.282 1.00 90.81 91 LYS A O 1
ATOM 686 N N . ASP A 1 92 ? 3.071 -5.772 10.628 1.00 70.88 92 ASP A N 1
ATOM 687 C CA . ASP A 1 92 ? 3.659 -5.327 11.900 1.00 70.88 92 ASP A CA 1
ATOM 688 C C . ASP A 1 92 ? 5.056 -5.885 12.183 1.00 70.88 92 ASP A C 1
ATOM 690 O O . ASP A 1 92 ? 5.309 -7.068 11.849 1.00 70.88 92 ASP A O 1
#

Radius of gyration: 28.21 Å; chains: 1; bounding box: 30×42×92 Å